Protein AF-A0A7V7PKA5-F1 (afdb_monomer_lite)

InterPro domains:
  IPR036291 NAD(P)-binding domain superfamily [SSF51735] (13-47)

Foldseek 3Di:
DVVVVVVVVVVCVVVLVDEAEFEDCPPPRVVVQVVCVVVVGHYDYHD

Organism: NCBI:txid2615207

Structure (mmCIF, N/CA/C/O backbone):
data_AF-A0A7V7PKA5-F1
#
_entry.id   AF-A0A7V7PKA5-F1
#
loop_
_atom_site.group_PDB
_atom_site.id
_atom_site.type_symbol
_atom_site.label_atom_id
_atom_site.label_alt_id
_atom_site.label_comp_id
_atom_site.label_asym_id
_atom_site.label_entity_id
_atom_site.label_seq_id
_atom_site.pdbx_PDB_ins_code
_atom_site.Cartn_x
_atom_site.Cartn_y
_atom_site.Cartn_z
_atom_site.occupancy
_atom_site.B_iso_or_equiv
_atom_site.auth_seq_id
_atom_site.auth_comp_id
_atom_site.auth_asym_id
_atom_site.auth_atom_id
_atom_site.pdbx_PDB_model_num
ATOM 1 N N . MET A 1 1 ? -7.909 4.227 26.538 1.00 70.56 1 MET A N 1
ATOM 2 C CA . MET A 1 1 ? -7.334 5.094 25.487 1.00 70.56 1 MET A CA 1
ATOM 3 C C . MET A 1 1 ? -6.652 4.294 24.374 1.00 70.56 1 MET A C 1
ATOM 5 O O . MET A 1 1 ? -7.093 4.386 23.242 1.00 70.56 1 MET A O 1
ATOM 9 N N . THR A 1 2 ? -5.660 3.437 24.642 1.00 84.44 2 THR A N 1
ATOM 10 C CA . THR A 1 2 ? -5.003 2.600 23.604 1.00 84.44 2 THR A CA 1
ATOM 11 C C . THR A 1 2 ? -5.933 1.596 22.919 1.00 84.44 2 THR A C 1
ATOM 13 O O . THR A 1 2 ? -5.904 1.475 21.698 1.00 84.44 2 THR A O 1
ATOM 16 N N . ALA A 1 3 ? -6.793 0.913 23.682 1.00 87.81 3 ALA A N 1
ATOM 17 C CA . ALA A 1 3 ? -7.776 -0.024 23.123 1.00 87.81 3 ALA A CA 1
ATOM 18 C C . ALA A 1 3 ? -8.758 0.657 22.148 1.00 87.81 3 ALA A C 1
ATOM 20 O O . ALA A 1 3 ? -9.134 0.081 21.134 1.00 87.81 3 ALA A O 1
ATOM 21 N N . GLU A 1 4 ? -9.120 1.907 22.429 1.00 93.31 4 GLU A N 1
ATOM 22 C CA . GLU A 1 4 ? -10.029 2.707 21.606 1.00 93.31 4 GLU A CA 1
ATOM 23 C C . GLU A 1 4 ? -9.359 3.179 20.306 1.00 93.31 4 GLU A C 1
ATOM 25 O O . GLU A 1 4 ? -9.958 3.088 19.237 1.00 93.31 4 GLU A O 1
ATOM 30 N N . ILE A 1 5 ? -8.083 3.582 20.369 1.00 95.88 5 ILE A N 1
ATOM 31 C CA . ILE A 1 5 ? -7.274 3.912 19.182 1.00 95.88 5 ILE A CA 1
ATOM 32 C C . ILE A 1 5 ? -7.159 2.697 18.252 1.00 95.88 5 ILE A C 1
ATOM 34 O O . ILE A 1 5 ? -7.351 2.824 17.043 1.00 95.88 5 ILE A O 1
ATOM 38 N N . ALA A 1 6 ? -6.876 1.515 18.810 1.00 96.25 6 ALA A N 1
ATOM 39 C CA . ALA A 1 6 ? -6.786 0.280 18.034 1.00 96.25 6 ALA A CA 1
ATOM 40 C C . ALA A 1 6 ? -8.128 -0.075 17.374 1.00 96.25 6 ALA A C 1
ATOM 42 O O . ALA A 1 6 ? -8.155 -0.384 16.184 1.00 96.25 6 ALA A O 1
ATOM 43 N N . ALA A 1 7 ? -9.238 0.026 18.112 1.00 97.06 7 ALA A N 1
ATOM 44 C CA . ALA A 1 7 ? -10.572 -0.219 17.569 1.00 97.06 7 ALA A CA 1
ATOM 45 C C . ALA A 1 7 ? -10.909 0.741 16.414 1.00 97.06 7 ALA A C 1
ATOM 47 O O . ALA A 1 7 ? -11.374 0.300 15.365 1.00 97.06 7 ALA A O 1
ATOM 48 N N . ASN A 1 8 ? -10.601 2.034 16.565 1.00 97.44 8 ASN A N 1
ATOM 49 C CA . ASN A 1 8 ? -10.819 3.028 15.514 1.00 97.44 8 ASN A CA 1
ATOM 50 C C . ASN A 1 8 ? -9.985 2.728 14.254 1.00 97.44 8 ASN A C 1
ATOM 52 O O . ASN A 1 8 ? -10.512 2.741 13.142 1.00 97.44 8 ASN A O 1
ATOM 56 N N . LEU A 1 9 ? -8.702 2.386 14.418 1.00 97.00 9 LEU A N 1
ATOM 57 C CA . LEU A 1 9 ? -7.832 2.020 13.298 1.00 97.00 9 LEU A CA 1
ATOM 58 C C . LEU A 1 9 ? -8.346 0.782 12.549 1.00 97.00 9 LEU A C 1
ATOM 60 O O . LEU A 1 9 ? -8.357 0.772 11.318 1.00 97.00 9 LEU A O 1
ATOM 64 N N . ILE A 1 10 ? -8.789 -0.246 13.277 1.00 97.31 10 ILE A N 1
ATOM 65 C CA . ILE A 1 10 ? -9.347 -1.469 12.685 1.00 97.31 10 ILE A CA 1
ATOM 66 C C . ILE A 1 10 ? -10.572 -1.141 11.828 1.00 97.31 10 ILE A C 1
ATOM 68 O O . ILE A 1 10 ? -10.673 -1.629 10.702 1.00 97.31 10 ILE A O 1
ATOM 72 N N . GLU A 1 11 ? -11.473 -0.292 12.320 1.00 98.19 11 GLU A N 1
ATOM 73 C CA . GLU A 1 11 ? -12.659 0.120 11.565 1.00 98.19 11 GLU A CA 1
ATOM 74 C C . GLU A 1 11 ? -12.296 0.909 10.299 1.00 98.19 11 GLU A C 1
ATOM 76 O O . GLU A 1 11 ? -12.854 0.656 9.230 1.00 98.19 11 GLU A O 1
ATOM 81 N N . ARG A 1 12 ? -11.289 1.788 10.353 1.00 97.62 12 ARG A N 1
ATOM 82 C CA . ARG A 1 12 ? -10.792 2.483 9.152 1.00 97.62 12 ARG A CA 1
ATOM 83 C C . ARG A 1 12 ? -10.212 1.521 8.114 1.00 97.62 12 ARG A C 1
ATOM 85 O O . ARG A 1 12 ? -10.482 1.668 6.924 1.00 97.62 12 ARG A O 1
ATOM 92 N N . ILE A 1 13 ? -9.471 0.498 8.548 1.00 96.81 13 ILE A N 1
ATOM 93 C CA . ILE A 1 13 ? -8.936 -0.542 7.653 1.00 96.81 13 ILE A CA 1
ATOM 94 C C . ILE A 1 13 ? -10.076 -1.357 7.025 1.00 96.81 13 ILE A C 1
ATOM 96 O O . ILE A 1 13 ? -10.073 -1.578 5.813 1.00 96.81 13 ILE A O 1
ATOM 100 N N . ARG A 1 14 ? -11.081 -1.762 7.813 1.00 97.00 14 ARG A N 1
ATOM 101 C CA . ARG A 1 14 ? -12.261 -2.493 7.310 1.00 97.00 14 ARG A CA 1
ATOM 102 C C . ARG A 1 14 ? -13.018 -1.706 6.246 1.00 97.00 14 ARG A C 1
ATOM 104 O O . ARG A 1 14 ? -13.385 -2.269 5.219 1.00 97.00 14 ARG A O 1
ATOM 111 N N . ASN A 1 15 ? -13.175 -0.404 6.462 1.00 97.25 15 ASN A N 1
ATOM 112 C CA . ASN A 1 15 ? -13.888 0.492 5.552 1.00 97.25 15 ASN A CA 1
ATOM 113 C C . ASN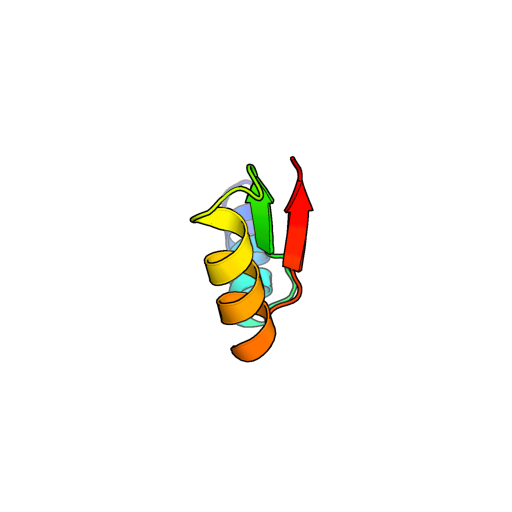 A 1 15 ? -13.037 0.988 4.370 1.00 97.25 15 ASN A C 1
ATOM 115 O O . ASN A 1 15 ? -13.515 1.793 3.575 1.00 97.25 15 ASN A O 1
ATOM 119 N N . ARG A 1 16 ? -11.782 0.530 4.236 1.00 96.06 16 ARG A N 1
ATOM 120 C CA . ARG A 1 16 ? -10.807 1.042 3.255 1.00 96.06 16 ARG A CA 1
ATOM 121 C C . ARG A 1 16 ? -10.602 2.563 3.314 1.00 96.06 16 ARG A C 1
ATOM 123 O O . ARG A 1 16 ? -10.219 3.180 2.321 1.00 96.06 16 ARG A O 1
ATOM 130 N N . ASP A 1 17 ? -10.787 3.159 4.492 1.00 97.25 17 ASP A N 1
ATOM 131 C CA . ASP A 1 17 ? -10.488 4.566 4.772 1.00 97.25 17 ASP A CA 1
ATOM 132 C C . ASP A 1 17 ? -8.989 4.755 5.062 1.00 97.25 17 ASP A C 1
ATOM 134 O O . ASP A 1 17 ? -8.539 5.079 6.168 1.00 97.25 17 ASP A O 1
ATOM 138 N N . TYR A 1 18 ? -8.180 4.482 4.044 1.00 97.19 18 TYR A N 1
ATOM 139 C CA . TYR A 1 18 ? -6.737 4.653 4.083 1.00 97.19 18 TYR A CA 1
ATOM 140 C C . TYR A 1 18 ? -6.176 4.916 2.685 1.00 97.19 18 TYR A C 1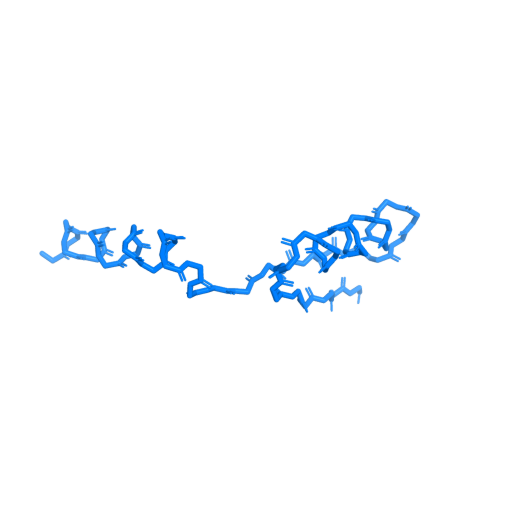
ATOM 142 O O . TYR A 1 18 ? -6.861 4.814 1.665 1.00 97.19 18 TYR A O 1
ATOM 150 N N . THR A 1 19 ? -4.896 5.267 2.648 1.00 98.12 19 THR A N 1
ATOM 151 C CA . THR A 1 19 ? -4.115 5.383 1.417 1.00 98.12 19 THR A CA 1
ATOM 152 C C . THR A 1 19 ? -2.942 4.430 1.502 1.00 98.12 19 THR A C 1
ATOM 154 O O . THR A 1 19 ? -2.250 4.401 2.518 1.00 98.12 19 THR A O 1
ATOM 157 N N . VAL A 1 20 ? -2.695 3.675 0.439 1.00 98.06 20 VAL A N 1
ATOM 158 C CA . VAL A 1 20 ? -1.487 2.861 0.312 1.00 98.06 20 VAL A CA 1
ATOM 159 C C . VAL A 1 20 ? -0.334 3.776 -0.100 1.00 98.06 20 VAL A C 1
ATOM 161 O O . VAL A 1 20 ? -0.387 4.398 -1.158 1.00 98.06 20 VAL A O 1
ATOM 164 N N . GLY A 1 21 ? 0.694 3.874 0.738 1.00 98.12 21 GLY A N 1
ATOM 165 C CA . GLY A 1 21 ? 1.957 4.524 0.390 1.00 98.12 21 GLY A CA 1
ATOM 166 C C . GLY A 1 21 ? 2.946 3.499 -0.159 1.00 98.12 21 GLY A C 1
ATOM 167 O O . GLY A 1 21 ? 3.158 2.468 0.475 1.00 98.12 21 GLY A O 1
ATOM 168 N N . ILE A 1 22 ? 3.548 3.769 -1.316 1.00 98.31 22 ILE A N 1
ATOM 169 C CA . ILE A 1 22 ? 4.606 2.932 -1.904 1.00 98.31 22 ILE A CA 1
ATOM 170 C C . ILE A 1 22 ? 5.865 3.781 -2.020 1.00 98.31 22 ILE A C 1
ATOM 172 O O . ILE A 1 22 ? 5.830 4.823 -2.665 1.00 98.31 22 ILE A O 1
ATOM 176 N N . ILE A 1 23 ? 6.950 3.345 -1.381 1.00 98.06 23 ILE A N 1
ATOM 177 C CA . ILE A 1 23 ? 8.247 4.034 -1.378 1.00 98.06 23 ILE A CA 1
ATOM 178 C C . ILE A 1 23 ? 9.208 3.276 -2.298 1.00 98.06 23 ILE A C 1
ATOM 180 O O . ILE A 1 23 ? 9.368 2.063 -2.150 1.00 98.06 23 ILE A O 1
ATOM 184 N N . GLY A 1 24 ? 9.841 4.001 -3.217 1.00 97.69 24 GLY A N 1
ATOM 185 C CA . GLY A 1 24 ? 10.650 3.479 -4.311 1.00 97.69 24 GLY A CA 1
ATOM 186 C C . GLY A 1 24 ? 9.775 3.113 -5.508 1.00 97.69 24 GLY A C 1
ATOM 187 O O . GLY A 1 24 ? 9.062 2.111 -5.469 1.00 97.69 24 GLY A O 1
ATOM 188 N N . LEU A 1 25 ? 9.857 3.889 -6.592 1.00 97.75 25 LEU A N 1
ATOM 189 C CA . LEU A 1 25 ? 9.105 3.708 -7.845 1.00 97.75 25 LEU A CA 1
ATOM 190 C C . LEU A 1 25 ? 9.994 3.186 -8.984 1.00 97.75 25 LEU A C 1
ATOM 192 O O . LEU A 1 25 ? 9.776 3.462 -10.160 1.00 97.75 25 LEU A O 1
ATOM 196 N N . GLY A 1 26 ? 10.982 2.365 -8.637 1.00 96.38 26 GLY A N 1
ATOM 197 C CA . GLY A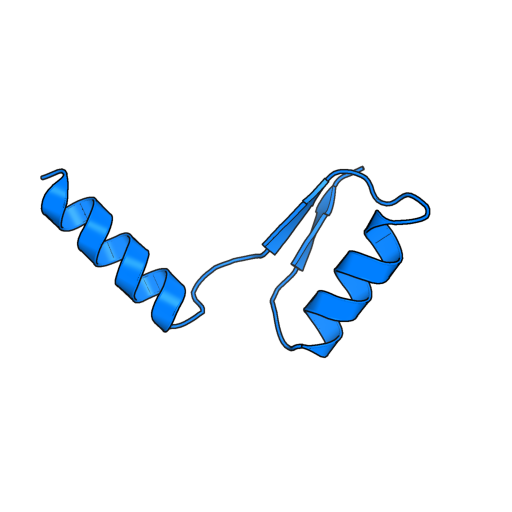 1 26 ? 11.767 1.614 -9.610 1.00 96.38 26 GLY A CA 1
ATOM 198 C C . GLY A 1 26 ? 10.988 0.454 -10.244 1.00 96.38 26 GLY A C 1
ATOM 199 O O . GLY A 1 26 ? 9.760 0.357 -10.177 1.00 96.38 26 GLY A O 1
ATOM 200 N N . TYR A 1 27 ? 11.734 -0.497 -10.808 1.00 98.00 27 TYR A N 1
ATOM 201 C CA . TYR A 1 27 ? 11.197 -1.658 -11.530 1.00 98.00 27 TYR A CA 1
ATOM 202 C C . TYR A 1 27 ? 10.132 -2.462 -10.760 1.00 98.00 27 TYR A C 1
ATOM 204 O O . TYR A 1 27 ? 9.225 -3.006 -11.376 1.00 98.00 27 TYR A O 1
ATOM 212 N N . VAL A 1 28 ? 10.207 -2.523 -9.425 1.00 98.00 28 VAL A N 1
ATOM 213 C CA . VAL A 1 28 ? 9.219 -3.227 -8.581 1.00 98.00 28 VAL A CA 1
ATOM 214 C C . VAL A 1 28 ? 8.087 -2.302 -8.122 1.00 98.00 28 VAL A C 1
ATOM 216 O O . VAL A 1 28 ? 6.925 -2.709 -8.088 1.00 98.00 28 VAL A O 1
ATOM 219 N N . GLY A 1 29 ? 8.414 -1.051 -7.797 1.00 98.12 29 GLY A N 1
ATOM 220 C CA . GLY A 1 29 ? 7.479 -0.095 -7.213 1.00 98.12 29 GLY A CA 1
ATOM 221 C C . GLY A 1 29 ? 6.360 0.323 -8.154 1.00 98.12 29 GLY A C 1
ATOM 222 O O . GLY A 1 29 ? 5.194 0.328 -7.761 1.00 98.12 29 GLY A O 1
ATOM 223 N N . ILE A 1 30 ? 6.691 0.606 -9.418 1.00 98.12 30 ILE A N 1
ATOM 224 C CA . ILE A 1 30 ? 5.692 1.000 -10.421 1.00 98.12 30 ILE A CA 1
ATOM 225 C C . ILE A 1 30 ? 4.681 -0.130 -10.687 1.00 98.12 30 ILE A C 1
ATOM 227 O O . ILE A 1 30 ? 3.479 0.129 -10.578 1.00 98.12 30 ILE A O 1
ATOM 231 N N . PRO A 1 31 ? 5.087 -1.385 -10.983 1.00 98.50 31 PRO A N 1
ATOM 232 C CA . PRO A 1 31 ? 4.130 -2.478 -11.149 1.00 98.50 31 PRO A CA 1
ATOM 233 C C . PRO A 1 31 ? 3.280 -2.740 -9.902 1.00 98.50 31 PRO A C 1
ATOM 235 O O . PRO A 1 31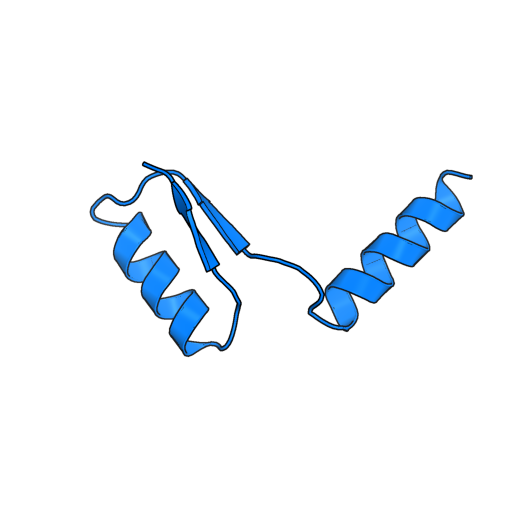 ? 2.086 -3.023 -10.033 1.00 98.50 31 PRO A O 1
ATOM 238 N N . LEU A 1 32 ? 3.854 -2.606 -8.701 1.00 98.50 32 LEU A N 1
ATOM 239 C CA . LEU A 1 32 ? 3.114 -2.730 -7.444 1.00 98.50 32 LEU A CA 1
ATOM 240 C C . LEU A 1 32 ? 2.047 -1.632 -7.306 1.00 98.50 32 LEU A C 1
ATOM 242 O O . LEU A 1 32 ? 0.888 -1.943 -7.026 1.00 98.50 32 LEU A O 1
ATOM 246 N N . ALA A 1 33 ? 2.406 -0.372 -7.571 1.00 98.38 33 ALA A N 1
ATOM 247 C CA . ALA A 1 33 ? 1.481 0.760 -7.529 1.00 98.38 33 ALA A CA 1
ATOM 248 C C . ALA A 1 33 ? 0.339 0.599 -8.532 1.00 98.38 33 ALA A C 1
ATOM 250 O O . ALA A 1 33 ? -0.829 0.735 -8.171 1.00 98.38 33 ALA A O 1
ATOM 251 N N . LEU A 1 34 ? 0.657 0.218 -9.772 1.00 98.06 34 LEU A N 1
ATOM 252 C CA . LEU A 1 34 ? -0.346 -0.047 -10.803 1.00 98.06 34 LEU A CA 1
ATOM 253 C C . LEU A 1 34 ? -1.281 -1.196 -10.412 1.00 98.06 34 LEU A C 1
ATOM 255 O O . LEU A 1 34 ? -2.487 -1.110 -10.641 1.00 98.06 34 LEU A O 1
ATOM 259 N N . THR A 1 35 ? -0.749 -2.257 -9.804 1.00 98.44 35 THR A N 1
ATOM 260 C CA . THR A 1 35 ? -1.552 -3.394 -9.334 1.00 98.44 35 THR A CA 1
ATOM 261 C C . THR A 1 35 ? -2.502 -2.978 -8.211 1.00 98.44 35 THR A C 1
ATOM 263 O O . THR A 1 35 ? -3.687 -3.301 -8.267 1.00 98.44 35 THR A O 1
ATOM 266 N N . ALA A 1 36 ? -2.026 -2.201 -7.234 1.00 98.06 36 ALA A N 1
ATOM 267 C CA . ALA A 1 36 ? -2.858 -1.682 -6.150 1.00 98.06 36 ALA A CA 1
ATOM 268 C C . ALA A 1 36 ? -3.951 -0.722 -6.661 1.00 98.06 36 ALA A C 1
ATOM 270 O O . ALA A 1 36 ? -5.111 -0.854 -6.266 1.00 98.06 36 ALA A O 1
ATOM 271 N N . CYS A 1 37 ? -3.622 0.170 -7.603 1.00 98.00 37 CYS A N 1
ATOM 272 C CA . CYS A 1 37 ? -4.606 1.028 -8.269 1.00 98.00 37 CYS A CA 1
ATOM 273 C C . CYS A 1 37 ? -5.680 0.202 -8.996 1.00 98.00 37 CYS A C 1
ATOM 275 O O . CYS A 1 37 ? -6.870 0.472 -8.853 1.00 98.00 37 CYS A O 1
ATOM 277 N N . ARG A 1 38 ? -5.281 -0.843 -9.738 1.00 98.38 38 ARG A N 1
ATOM 278 C CA . ARG A 1 38 ? -6.211 -1.751 -10.441 1.00 98.38 38 ARG A CA 1
ATOM 279 C C . ARG A 1 38 ? -7.101 -2.551 -9.490 1.00 98.38 38 ARG A C 1
ATOM 281 O O . ARG A 1 38 ? -8.230 -2.864 -9.846 1.00 98.38 38 ARG A O 1
ATOM 288 N N . ALA A 1 39 ? -6.623 -2.84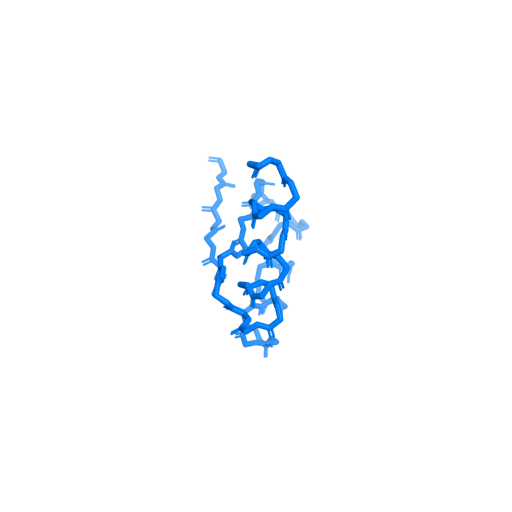5 -8.283 1.00 97.56 39 ALA A N 1
ATOM 289 C CA . ALA A 1 39 ? -7.412 -3.465 -7.217 1.00 97.56 39 ALA A CA 1
ATOM 290 C C . ALA A 1 39 ? -8.350 -2.475 -6.484 1.00 97.56 39 ALA A C 1
ATOM 292 O O . ALA A 1 39 ? -9.037 -2.859 -5.532 1.00 97.56 39 ALA A O 1
ATOM 293 N N . GLY A 1 40 ? -8.394 -1.210 -6.922 1.00 97.31 40 GLY A N 1
ATOM 294 C CA . GLY A 1 40 ? -9.288 -0.176 -6.402 1.00 97.31 40 GLY A CA 1
ATOM 295 C C . GLY A 1 40 ? -8.790 0.511 -5.131 1.00 97.31 40 GLY A C 1
ATOM 296 O O . GLY A 1 40 ? -9.584 1.141 -4.435 1.00 97.31 40 GLY A O 1
ATOM 297 N N . PHE A 1 41 ? -7.505 0.387 -4.790 1.00 97.94 41 PHE A N 1
ATOM 298 C CA . PHE A 1 41 ? -6.929 1.124 -3.666 1.00 97.94 41 PHE A CA 1
ATOM 299 C C . PHE A 1 41 ? -6.523 2.536 -4.086 1.00 97.94 41 PHE A C 1
ATOM 301 O O . PHE A 1 41 ? -6.030 2.757 -5.192 1.00 97.94 41 PHE A O 1
ATOM 308 N N . ARG A 1 42 ? -6.665 3.493 -3.165 1.00 98.19 42 ARG A N 1
ATOM 309 C CA . ARG A 1 42 ? -6.040 4.810 -3.304 1.00 98.19 42 ARG A CA 1
ATOM 310 C C . ARG A 1 42 ? -4.551 4.675 -2.993 1.00 98.19 42 ARG A C 1
ATOM 312 O O . ARG A 1 42 ? -4.201 4.217 -1.906 1.00 98.19 42 ARG A O 1
ATOM 319 N N . VAL A 1 43 ? -3.694 5.068 -3.932 1.00 98.44 43 VAL A N 1
ATOM 320 C CA . VAL A 1 43 ? -2.236 4.894 -3.844 1.00 98.44 43 VAL A CA 1
ATOM 321 C C . VAL A 1 43 ? -1.532 6.244 -3.966 1.00 98.44 43 VAL A C 1
ATOM 323 O O . VAL A 1 43 ? -1.912 7.064 -4.799 1.00 98.44 43 VAL A O 1
ATOM 326 N N . ILE A 1 44 ? -0.499 6.463 -3.153 1.00 98.31 44 ILE A N 1
ATOM 327 C CA . ILE A 1 44 ? 0.489 7.538 -3.315 1.00 98.31 44 ILE A CA 1
ATOM 328 C C . ILE A 1 44 ? 1.865 6.880 -3.442 1.00 98.31 44 ILE A C 1
ATOM 330 O O . ILE A 1 44 ? 2.235 6.047 -2.614 1.00 98.31 44 ILE A O 1
ATOM 334 N N . GLY A 1 45 ? 2.601 7.237 -4.492 1.00 97.38 45 GLY A N 1
ATOM 335 C CA . GLY A 1 45 ? 3.979 6.806 -4.704 1.00 97.38 45 GLY A CA 1
ATOM 336 C C . GLY A 1 45 ? 4.975 7.868 -4.241 1.00 97.38 45 GLY A C 1
ATOM 337 O O . GLY A 1 45 ? 4.735 9.058 -4.440 1.00 97.38 45 GLY A O 1
ATOM 338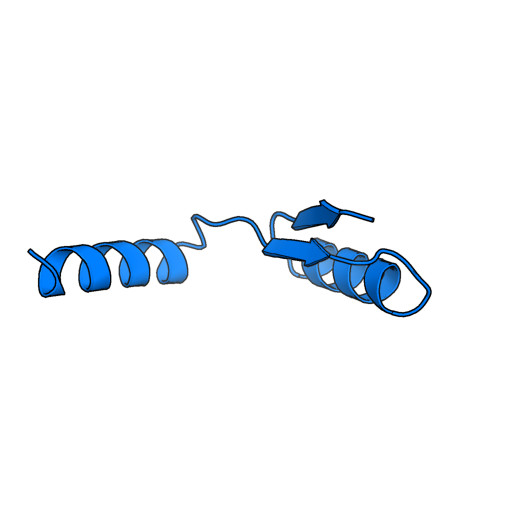 N N . PHE A 1 46 ? 6.082 7.427 -3.655 1.00 97.56 46 PHE A N 1
ATOM 339 C CA . PHE A 1 46 ? 7.236 8.233 -3.264 1.00 97.56 46 PHE A CA 1
ATOM 340 C C . PHE A 1 46 ? 8.483 7.609 -3.889 1.00 97.56 46 PHE A C 1
ATOM 342 O O . PHE A 1 46 ? 8.599 6.384 -3.880 1.00 97.56 46 PHE A O 1
ATOM 349 N N . ASP A 1 47 ? 9.408 8.417 -4.393 1.00 87.19 47 ASP A N 1
ATOM 350 C CA . ASP A 1 47 ? 10.706 7.969 -4.913 1.00 87.19 47 ASP A CA 1
ATOM 351 C C . ASP A 1 47 ? 11.807 8.926 -4.449 1.00 87.19 47 ASP A C 1
ATOM 353 O O . ASP A 1 47 ? 11.543 10.153 -4.463 1.00 87.19 47 ASP A O 1
#

Radius of gyration: 13.54 Å; chains: 1; bounding box: 26×12×37 Å

Sequence (47 aa):
MTAEIAANLIERIRNRDYTVGIIGLGYVGIPLALTACRAGFRVIGFD

pLDDT: mean 96.28, std 4.76, range [70.56, 98.5]

Secondary structure (DSSP, 8-state):
-HHHHHHHHHHHHHTT-S-EEEE--STTHHHHHHHHHHTT--EEEE-